Protein AF-A0A1I7ZLU6-F1 (afdb_monomer_lite)

Radius of gyration: 44.33 Å; chains: 1; bounding box: 62×61×123 Å

Organism: NCBI:txid37863

Structure (mmCIF, N/CA/C/O backbone):
data_AF-A0A1I7ZLU6-F1
#
_entry.id   AF-A0A1I7ZLU6-F1
#
loop_
_atom_site.group_PDB
_atom_site.id
_atom_site.type_symbol
_atom_site.label_atom_id
_atom_site.label_alt_id
_atom_site.label_comp_id
_atom_site.label_asym_id
_atom_site.label_entity_id
_atom_site.label_seq_id
_atom_site.pdbx_PDB_ins_code
_atom_site.Cartn_x
_atom_site.Cartn_y
_atom_site.Cartn_z
_atom_site.occupancy
_atom_site.B_iso_or_equiv
_atom_site.auth_seq_id
_atom_site.auth_comp_id
_atom_site.auth_asym_id
_atom_site.auth_atom_id
_atom_site.pdbx_PDB_model_num
ATOM 1 N N . MET A 1 1 ? -28.713 44.644 75.752 1.00 47.78 1 MET A N 1
ATOM 2 C CA . MET A 1 1 ? -28.286 43.680 74.717 1.00 47.78 1 MET A CA 1
ATOM 3 C C . MET A 1 1 ? -27.880 42.400 75.434 1.00 47.78 1 MET A C 1
ATOM 5 O O . MET A 1 1 ? -26.732 42.284 75.836 1.00 47.78 1 MET A O 1
ATOM 9 N N . ALA A 1 2 ? -28.833 41.509 75.709 1.00 41.50 2 ALA A N 1
ATOM 10 C CA . ALA A 1 2 ? -28.578 40.236 76.381 1.00 41.50 2 ALA A CA 1
ATOM 11 C C . ALA A 1 2 ? -29.211 39.098 75.565 1.00 41.50 2 ALA A C 1
ATOM 13 O O . ALA A 1 2 ? -30.398 39.134 75.269 1.00 41.50 2 ALA A O 1
ATOM 14 N N . SER A 1 3 ? -28.323 38.189 75.160 1.00 53.50 3 SER A N 1
ATOM 15 C CA . SER A 1 3 ? -28.444 36.815 74.653 1.00 53.50 3 SER A CA 1
ATOM 16 C C . SER A 1 3 ? -29.818 36.162 74.477 1.00 53.50 3 SER A C 1
ATOM 18 O O . SER A 1 3 ? -30.545 35.972 75.447 1.00 53.50 3 SER A O 1
ATOM 20 N N . GLU A 1 4 ? -30.017 35.562 73.301 1.00 48.59 4 GLU A N 1
ATOM 21 C CA . GLU A 1 4 ? -30.789 34.323 73.175 1.00 48.59 4 GLU A CA 1
ATOM 22 C C . GLU A 1 4 ? -30.139 33.420 72.112 1.00 48.59 4 GLU A C 1
ATOM 24 O O . GLU A 1 4 ? -30.328 33.572 70.906 1.00 48.59 4 GLU A O 1
ATOM 29 N N . THR A 1 5 ? -29.282 32.506 72.569 1.00 57.84 5 THR A N 1
ATOM 30 C CA . THR A 1 5 ? -28.667 31.468 71.734 1.00 57.84 5 THR A CA 1
ATOM 31 C C . THR A 1 5 ? -29.568 30.241 71.793 1.00 57.84 5 THR A C 1
ATOM 33 O O . THR A 1 5 ? -29.624 29.554 72.811 1.00 57.84 5 THR A O 1
ATOM 36 N N . THR A 1 6 ? -30.292 29.960 70.714 1.00 61.78 6 THR A N 1
ATOM 37 C CA . THR A 1 6 ? -31.099 28.740 70.591 1.00 61.78 6 THR A CA 1
ATOM 38 C C . THR A 1 6 ? -30.189 27.507 70.483 1.00 61.78 6 THR A C 1
ATOM 40 O O . THR A 1 6 ? -29.235 27.512 69.698 1.00 61.78 6 THR A O 1
ATOM 43 N N . PRO A 1 7 ? -30.437 26.423 71.242 1.00 55.44 7 PRO A N 1
ATOM 44 C CA . PRO A 1 7 ? -29.633 25.217 71.118 1.00 55.44 7 PRO A CA 1
ATOM 45 C C . PRO A 1 7 ? -29.962 24.490 69.807 1.00 55.44 7 PRO A C 1
ATOM 47 O O . PRO A 1 7 ? -31.117 24.159 69.525 1.00 55.44 7 PRO A O 1
ATOM 50 N N . LYS A 1 8 ? -28.922 24.200 69.013 1.00 59.66 8 LYS A N 1
ATOM 51 C CA . LYS A 1 8 ? -28.983 23.237 67.906 1.00 59.66 8 LYS A CA 1
ATOM 52 C C . LYS A 1 8 ? -29.417 21.889 68.479 1.00 59.66 8 LYS A C 1
ATOM 54 O O . LYS A 1 8 ? -28.707 21.314 69.300 1.00 59.66 8 LYS A O 1
ATOM 59 N N . LYS A 1 9 ? -30.570 21.378 68.043 1.00 52.84 9 LYS A N 1
ATOM 60 C CA . LYS A 1 9 ? -30.963 20.001 68.346 1.00 52.84 9 LYS A CA 1
ATOM 61 C C . LYS A 1 9 ? -29.973 19.066 67.653 1.00 52.84 9 LYS A C 1
ATOM 63 O O . LYS A 1 9 ? -29.936 18.988 66.430 1.00 52.84 9 LYS A O 1
ATOM 68 N N . PHE A 1 10 ? -29.145 18.430 68.468 1.00 45.97 10 PHE A N 1
ATOM 69 C CA . PHE A 1 10 ? -28.288 17.306 68.132 1.00 45.97 10 PHE A CA 1
ATOM 70 C C . PHE A 1 10 ? -29.187 16.170 67.622 1.00 45.97 10 PHE A C 1
ATOM 72 O O . PHE A 1 10 ? -30.028 15.669 68.367 1.00 45.97 10 PHE A O 1
ATOM 79 N N . VAL A 1 11 ? -29.094 15.836 66.333 1.00 62.12 11 VAL A N 1
ATOM 80 C CA . VAL A 1 11 ? -29.823 14.709 65.724 1.00 62.12 11 VAL A CA 1
ATOM 81 C C . VAL A 1 11 ? -28.813 13.619 65.397 1.00 62.12 11 VAL A C 1
ATOM 83 O O . VAL A 1 11 ? -28.651 13.243 64.244 1.00 62.12 11 VAL A O 1
ATOM 86 N N . ASP A 1 12 ? -28.124 13.123 66.415 1.00 61.19 12 ASP A N 1
ATOM 87 C CA . ASP A 1 12 ? -27.169 12.028 66.268 1.00 61.19 12 ASP A CA 1
ATOM 88 C C . ASP A 1 12 ? -27.466 10.946 67.304 1.00 61.19 12 ASP A C 1
ATOM 90 O O . ASP A 1 12 ? -26.644 10.684 68.159 1.00 61.19 12 ASP A O 1
ATOM 94 N N . ASP A 1 13 ? -28.654 10.335 67.247 1.00 60.09 13 ASP A N 1
ATOM 95 C CA . ASP A 1 13 ? -28.962 9.110 68.010 1.00 60.09 13 AS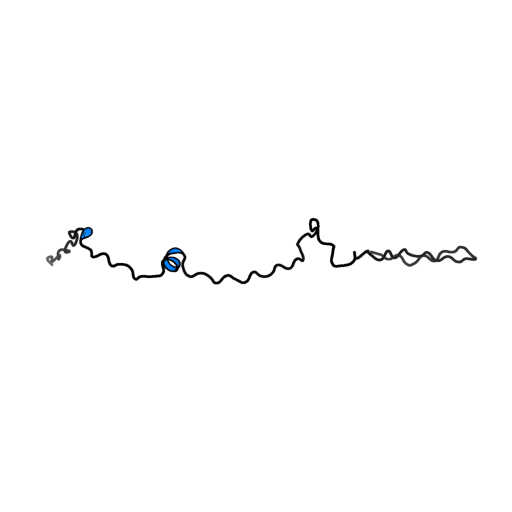P A CA 1
ATOM 96 C C . ASP A 1 13 ? -30.075 8.282 67.339 1.00 60.09 13 ASP A C 1
ATOM 98 O O . ASP A 1 13 ? -31.008 7.784 67.967 1.00 60.09 13 ASP A O 1
ATOM 102 N N . VAL A 1 14 ? -30.000 8.119 66.014 1.00 61.25 14 VAL A N 1
ATOM 103 C CA . VAL A 1 14 ? -30.752 7.050 65.340 1.00 61.25 14 VAL A CA 1
ATOM 104 C C . VAL A 1 14 ? -29.748 6.006 64.864 1.00 61.25 14 VAL A C 1
ATOM 106 O O . VAL A 1 14 ? -28.953 6.318 63.971 1.00 61.25 14 VAL A O 1
ATOM 109 N N . PRO A 1 15 ? -29.762 4.774 65.411 1.00 60.69 15 PRO A N 1
ATOM 110 C CA . PRO A 1 15 ? -28.863 3.723 64.960 1.00 60.69 15 PRO A CA 1
ATOM 111 C C . PRO A 1 15 ? -29.016 3.536 63.447 1.00 60.69 15 PRO A C 1
ATOM 113 O O . PRO A 1 15 ? -30.131 3.404 62.932 1.00 60.69 15 PRO A O 1
ATOM 116 N N . LEU A 1 16 ? -27.887 3.522 62.727 1.00 58.38 16 LEU A N 1
ATOM 117 C CA . LEU A 1 16 ? -27.826 3.442 61.256 1.00 58.38 16 L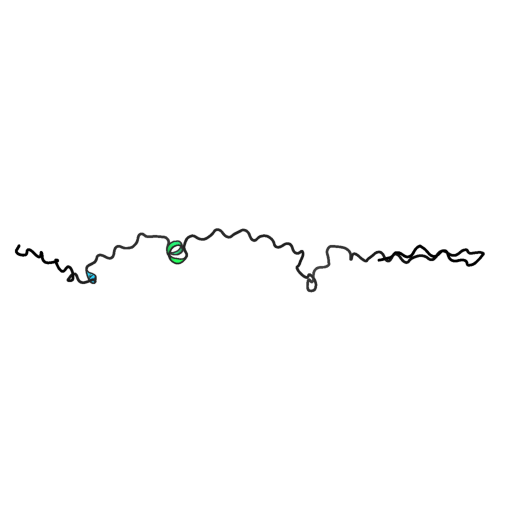EU A CA 1
ATOM 118 C C . LEU A 1 16 ? -28.630 2.262 60.674 1.00 58.38 16 LEU A C 1
ATOM 120 O O . LEU A 1 16 ? -29.016 2.287 59.507 1.00 58.38 16 LEU A O 1
ATOM 124 N N . PHE A 1 17 ? -28.932 1.263 61.503 1.00 56.66 17 PHE A N 1
ATOM 125 C CA . PHE A 1 17 ? -29.683 0.056 61.176 1.00 56.66 17 PHE A CA 1
ATOM 126 C C . PHE A 1 17 ? -31.208 0.251 61.052 1.00 56.66 17 PHE A C 1
ATOM 128 O O . PHE A 1 17 ? -31.866 -0.600 60.459 1.00 56.66 17 PHE A O 1
ATOM 135 N N . VAL A 1 18 ? -31.782 1.359 61.546 1.00 54.12 18 VAL A N 1
ATOM 136 C CA . VAL A 1 18 ? -33.241 1.636 61.478 1.00 54.12 18 VAL A CA 1
ATOM 137 C C . VAL A 1 18 ? -33.620 2.453 60.236 1.00 54.12 18 VAL A C 1
ATOM 139 O O . VAL A 1 18 ? -34.796 2.620 59.904 1.00 54.12 18 VAL A O 1
ATOM 142 N N . ARG A 1 19 ? -32.636 2.931 59.466 1.00 61.41 19 ARG A N 1
ATOM 143 C CA . ARG A 1 19 ? -32.909 3.575 58.179 1.00 61.41 19 ARG A CA 1
ATOM 144 C C . ARG A 1 19 ? -33.382 2.498 57.208 1.00 61.41 19 ARG A C 1
ATOM 146 O O . ARG A 1 19 ? -32.573 1.737 56.684 1.00 61.41 19 ARG A O 1
ATOM 153 N N . LYS A 1 20 ? -34.700 2.436 56.978 1.00 63.81 20 LYS A N 1
ATOM 154 C CA . LYS A 1 20 ? -35.332 1.625 55.927 1.00 63.81 20 LYS A CA 1
ATOM 155 C C . LYS A 1 20 ? -34.530 1.838 54.644 1.00 63.81 20 LYS A C 1
ATOM 157 O O . LYS A 1 20 ? -34.597 2.915 54.048 1.00 63.81 20 LYS A O 1
ATOM 162 N N . ARG A 1 21 ? -33.703 0.850 54.279 1.00 65.56 21 ARG A N 1
ATOM 163 C CA . ARG A 1 21 ? -32.872 0.901 53.076 1.00 65.56 21 ARG A CA 1
ATOM 164 C C . ARG A 1 21 ? -33.842 1.045 51.916 1.00 65.56 21 ARG A C 1
ATOM 166 O O . ARG A 1 21 ? -34.579 0.111 51.613 1.00 65.56 21 ARG A O 1
ATOM 173 N N . ARG A 1 22 ? -33.917 2.241 51.331 1.00 68.88 22 ARG A N 1
ATOM 174 C CA . ARG A 1 22 ? -34.672 2.437 50.098 1.00 68.88 22 ARG A CA 1
ATOM 175 C C . ARG A 1 22 ? -33.930 1.602 49.069 1.00 68.88 22 ARG A C 1
ATOM 177 O O . ARG A 1 22 ? -32.780 1.910 48.761 1.00 68.88 22 ARG A O 1
ATOM 184 N N . ALA A 1 23 ? -34.536 0.500 48.636 1.00 68.12 23 ALA A N 1
ATOM 185 C CA . ALA A 1 23 ? -34.036 -0.205 47.474 1.00 68.12 23 ALA A CA 1
ATOM 186 C C . ALA A 1 23 ? -33.976 0.833 46.352 1.00 68.12 23 ALA A C 1
ATOM 188 O O . ALA A 1 23 ? -34.955 1.551 46.124 1.00 68.12 23 ALA A O 1
ATOM 189 N N . ALA A 1 24 ? -32.803 0.985 45.737 1.00 66.38 24 ALA A N 1
ATOM 190 C CA . ALA A 1 24 ? -32.701 1.785 44.531 1.00 66.38 24 ALA A CA 1
ATOM 191 C C . ALA A 1 24 ? -33.747 1.264 43.528 1.00 66.38 24 ALA A C 1
ATOM 193 O O . ALA A 1 24 ? -34.051 0.063 43.562 1.00 66.38 24 ALA A O 1
ATOM 194 N N . PRO A 1 25 ? -34.314 2.131 42.670 1.00 75.19 25 PRO A N 1
ATOM 195 C CA . PRO A 1 25 ? -35.182 1.682 41.590 1.00 75.19 25 PRO A CA 1
ATOM 196 C C . PRO A 1 25 ? -34.533 0.491 40.871 1.00 75.19 25 PRO A C 1
ATOM 198 O O . PRO A 1 25 ? -33.300 0.480 40.760 1.00 75.19 25 PRO A O 1
ATOM 201 N N . PRO A 1 26 ? -35.310 -0.513 40.425 1.00 71.44 26 PRO A N 1
ATOM 202 C CA . PRO A 1 26 ? -34.790 -1.622 39.637 1.00 71.44 26 PRO A CA 1
ATOM 203 C C . PRO A 1 26 ? -34.346 -1.076 38.277 1.00 71.44 26 PRO A C 1
ATOM 205 O O . PRO A 1 26 ? -35.066 -1.128 37.290 1.00 71.44 26 PRO A O 1
ATOM 208 N N . GLN A 1 27 ? -33.178 -0.450 38.270 1.00 71.81 27 GLN A N 1
ATOM 209 C CA . GLN A 1 27 ? -32.501 0.034 37.090 1.00 71.81 27 GLN A CA 1
ATOM 210 C C . GLN A 1 27 ? -31.691 -1.126 36.534 1.00 71.81 27 GLN A C 1
ATOM 212 O O . GLN A 1 27 ? -31.131 -1.914 37.307 1.00 71.81 27 GLN A O 1
ATOM 217 N N . ASP A 1 28 ? -31.641 -1.224 35.210 1.00 82.12 28 ASP A N 1
ATOM 218 C CA . ASP A 1 28 ? -30.822 -2.217 34.539 1.00 82.12 28 ASP A CA 1
ATOM 219 C C . ASP A 1 28 ? -29.388 -2.138 35.082 1.00 82.12 28 ASP A C 1
ATOM 221 O O . ASP A 1 28 ? -28.722 -1.096 35.058 1.00 82.12 28 ASP A O 1
ATOM 225 N N . THR A 1 29 ? -28.929 -3.255 35.645 1.00 82.38 29 THR A N 1
ATOM 226 C CA . THR A 1 29 ? -27.588 -3.357 36.209 1.00 82.38 29 THR A CA 1
ATOM 227 C C . THR A 1 29 ? -26.517 -3.082 35.163 1.00 82.38 29 THR A C 1
ATOM 229 O O . THR A 1 29 ? -25.457 -2.578 35.530 1.00 82.38 29 THR A O 1
ATOM 232 N N . GLN A 1 30 ? -26.789 -3.364 33.884 1.00 81.44 30 GLN A N 1
ATOM 233 C CA . GLN A 1 30 ? -25.855 -3.121 32.794 1.00 81.44 30 GLN A CA 1
ATOM 234 C C . GLN A 1 30 ? -25.624 -1.618 32.593 1.00 81.44 30 GLN A C 1
ATOM 236 O O . GLN A 1 30 ? -24.480 -1.169 32.633 1.00 81.44 30 GLN A O 1
ATOM 241 N N . GLU A 1 31 ? -26.686 -0.822 32.476 1.00 84.06 31 GLU A N 1
ATOM 242 C CA . GLU A 1 31 ? -26.568 0.639 32.365 1.00 84.06 31 GLU A CA 1
ATOM 243 C C . GLU A 1 31 ? -25.965 1.260 33.629 1.00 84.06 31 GLU A C 1
ATOM 245 O O . GLU A 1 31 ? -25.146 2.174 33.549 1.00 84.06 31 GLU A O 1
ATOM 250 N N . ARG A 1 32 ? -26.314 0.741 34.815 1.00 81.44 32 ARG A N 1
ATOM 251 C CA . ARG A 1 32 ? -25.768 1.244 36.084 1.00 81.44 32 ARG A CA 1
ATOM 252 C C . ARG A 1 32 ? -24.260 1.016 36.210 1.00 81.44 32 ARG A C 1
ATOM 254 O O . ARG A 1 32 ? -23.572 1.835 36.814 1.00 81.44 32 ARG A 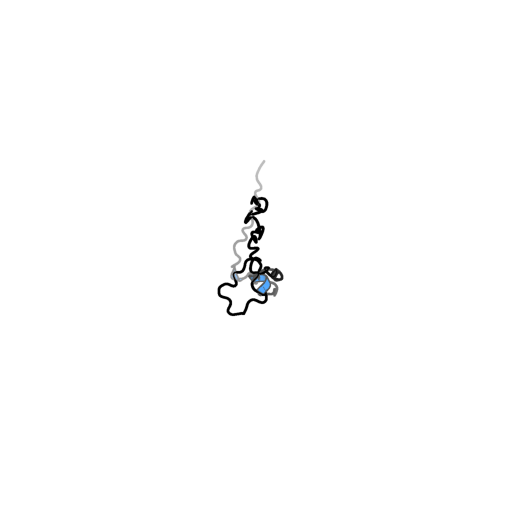O 1
ATOM 261 N N . LEU A 1 33 ? -23.764 -0.118 35.717 1.00 86.50 33 LEU A N 1
ATOM 262 C CA . LEU A 1 33 ? -22.355 -0.502 35.839 1.00 86.50 33 LEU A CA 1
ATOM 263 C C . LEU A 1 33 ? -21.491 0.067 34.713 1.00 86.50 33 LEU A C 1
ATOM 265 O O . LEU A 1 33 ? -20.347 0.439 34.962 1.00 86.50 33 LEU A O 1
ATOM 269 N N . PHE A 1 34 ? -22.022 0.128 33.493 1.00 86.25 34 PHE A N 1
ATOM 270 C CA . PHE A 1 34 ? -21.235 0.425 32.294 1.00 86.25 34 PHE A CA 1
ATOM 271 C C . PHE A 1 34 ? -21.645 1.729 31.595 1.00 86.25 34 PHE A C 1
ATOM 273 O O . PHE A 1 34 ? -20.950 2.167 30.679 1.00 86.25 34 PHE A O 1
ATOM 280 N N . GLY A 1 35 ? -22.724 2.375 32.046 1.00 83.88 35 GLY A N 1
ATOM 281 C CA . GLY A 1 35 ? -23.291 3.560 31.410 1.00 83.88 35 GLY A CA 1
ATOM 282 C C . GLY A 1 35 ? -24.013 3.242 30.100 1.00 83.88 35 GLY A C 1
ATOM 283 O O . GLY A 1 35 ? -24.190 2.084 29.719 1.00 83.88 35 GLY A O 1
ATOM 284 N N . GLU A 1 36 ? -24.434 4.296 29.403 1.00 81.19 36 GLU A N 1
ATOM 285 C CA . GLU A 1 36 ? -25.051 4.192 28.081 1.00 81.19 36 GLU A CA 1
ATOM 286 C C . GLU A 1 36 ? -24.055 3.575 27.083 1.00 81.19 36 GLU A C 1
ATOM 288 O O . GLU A 1 36 ? -22.966 4.111 26.841 1.00 81.19 36 GLU A O 1
ATOM 293 N N . GLN A 1 37 ? -24.417 2.420 26.517 1.00 74.69 37 GLN A N 1
ATOM 294 C CA . 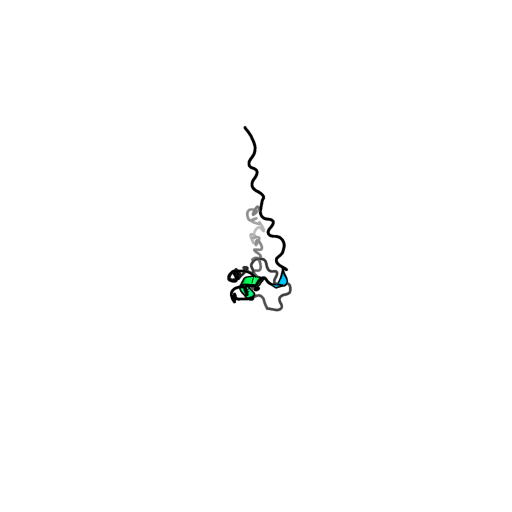GLN A 1 37 ? -23.604 1.737 25.514 1.00 74.69 37 GLN A CA 1
ATOM 295 C C . GLN A 1 37 ? -23.542 2.611 24.260 1.00 74.69 37 GLN A C 1
ATOM 297 O O . GLN A 1 37 ? -24.521 2.757 23.529 1.00 74.69 37 GLN A O 1
ATOM 302 N N . LYS A 1 38 ? -22.376 3.210 23.998 1.00 70.81 38 LYS A N 1
ATOM 303 C CA . LYS A 1 38 ? -22.135 3.929 22.744 1.00 70.81 38 LYS A CA 1
ATOM 304 C C . LYS A 1 38 ? -22.326 2.942 21.600 1.00 70.81 38 LYS A C 1
ATOM 306 O O . LYS A 1 38 ? -21.555 1.994 21.495 1.00 70.81 38 LYS A O 1
ATOM 311 N N . SER A 1 39 ? -23.327 3.188 20.753 1.00 71.06 39 SER A N 1
ATOM 312 C CA . SER A 1 39 ? -23.573 2.411 19.536 1.00 71.06 39 SER A CA 1
ATOM 313 C C . SER A 1 39 ? -22.248 2.135 18.824 1.00 71.06 39 SER A C 1
ATOM 315 O O . SER A 1 39 ? -21.528 3.089 18.494 1.00 71.06 39 SER A O 1
ATOM 317 N N . GLU A 1 40 ? -21.924 0.856 18.620 1.00 68.31 40 GLU A N 1
ATOM 318 C CA . GLU A 1 40 ? -20.723 0.437 17.903 1.00 68.31 40 GLU A CA 1
ATOM 319 C C . GLU A 1 40 ? -20.649 1.206 16.585 1.00 68.31 40 GLU A C 1
ATOM 321 O O . GLU A 1 40 ? -21.540 1.154 15.728 1.00 68.31 40 GLU A O 1
ATOM 326 N N . ARG A 1 41 ? -19.605 2.025 16.451 1.00 66.50 41 ARG A N 1
ATOM 327 C CA . ARG A 1 41 ? -19.358 2.739 15.205 1.00 66.50 41 ARG A CA 1
ATOM 328 C C . ARG A 1 41 ? -19.051 1.672 14.169 1.00 66.50 41 ARG A C 1
ATOM 330 O O . ARG A 1 41 ? -18.140 0.886 14.379 1.00 66.50 41 ARG A O 1
ATOM 337 N N . LYS A 1 42 ? -19.786 1.673 13.053 1.00 68.81 42 LYS A N 1
ATOM 338 C CA . LYS A 1 42 ? -19.464 0.835 11.893 1.00 68.81 42 LYS A CA 1
ATOM 339 C C . LYS A 1 42 ? -17.982 1.018 11.583 1.00 68.81 42 LYS A C 1
ATOM 341 O O . LYS A 1 42 ? -17.574 2.141 11.267 1.00 68.81 42 LYS A O 1
ATOM 346 N N . ASP A 1 43 ? -17.201 -0.051 11.711 1.00 68.38 43 ASP A N 1
ATOM 347 C CA . ASP A 1 43 ? -15.780 -0.014 11.405 1.00 68.38 43 ASP A CA 1
ATOM 348 C C . ASP A 1 43 ? -15.614 0.540 9.994 1.00 68.38 43 ASP A C 1
ATOM 350 O O . ASP A 1 43 ? -16.141 0.004 9.011 1.00 68.38 43 ASP A O 1
ATOM 354 N N . LYS A 1 44 ? -14.933 1.684 9.891 1.00 70.25 44 LYS A N 1
ATOM 355 C CA . LYS A 1 44 ? -14.572 2.247 8.595 1.00 70.25 44 LYS A CA 1
ATOM 356 C C . LYS A 1 44 ? -13.670 1.208 7.946 1.00 70.25 44 LYS A C 1
ATOM 358 O O . LYS A 1 44 ? -12.556 1.013 8.424 1.00 70.25 44 LYS A O 1
ATOM 363 N N . ARG A 1 45 ? -14.160 0.523 6.905 1.00 68.44 45 ARG A N 1
ATOM 364 C CA . ARG A 1 45 ? -13.356 -0.434 6.133 1.00 68.44 45 ARG A CA 1
ATOM 365 C C . ARG A 1 45 ? -12.064 0.266 5.732 1.00 68.44 45 ARG A C 1
ATOM 367 O O . ARG A 1 45 ? -12.088 1.205 4.938 1.00 68.44 45 ARG A O 1
ATOM 374 N N . VAL A 1 46 ? -10.963 -0.152 6.345 1.00 68.75 46 VAL A N 1
ATOM 375 C CA . VAL A 1 46 ? -9.636 0.367 6.037 1.00 68.75 46 VAL A CA 1
ATOM 376 C C . VAL A 1 46 ? -9.343 -0.064 4.610 1.00 68.75 46 VAL A C 1
ATOM 378 O O . VAL A 1 46 ? -9.400 -1.251 4.297 1.00 68.75 46 VAL A O 1
ATOM 381 N N . SER A 1 47 ? -9.119 0.903 3.720 1.00 70.06 47 SER A N 1
ATOM 382 C CA . SER A 1 47 ? -8.724 0.590 2.353 1.00 70.06 47 SER A CA 1
ATOM 383 C C . SER A 1 47 ? -7.398 -0.157 2.399 1.00 70.06 47 SER A C 1
ATOM 385 O O . SER A 1 47 ? -6.453 0.326 3.025 1.00 70.06 47 SER A O 1
ATOM 387 N N . ASP A 1 48 ? -7.315 -1.283 1.699 1.00 68.06 48 ASP A N 1
ATOM 388 C CA . ASP A 1 48 ? -6.146 -2.173 1.695 1.00 68.06 48 ASP A CA 1
ATOM 389 C C . ASP A 1 48 ? -4.901 -1.557 1.020 1.00 68.06 48 ASP A C 1
ATOM 391 O O . ASP A 1 48 ? -3.880 -2.208 0.836 1.00 68.06 48 ASP A O 1
ATOM 395 N N . THR A 1 49 ? -4.965 -0.268 0.676 1.00 69.31 49 THR A N 1
ATOM 396 C CA . THR A 1 49 ? -3.961 0.521 -0.046 1.00 69.31 49 THR A CA 1
ATOM 397 C C . THR A 1 49 ? -2.566 0.487 0.588 1.00 69.31 49 THR A C 1
ATOM 399 O O . THR A 1 49 ? -1.585 0.707 -0.114 1.00 69.31 49 THR A O 1
ATOM 402 N N . TYR A 1 50 ? -2.457 0.203 1.890 1.00 65.94 50 TYR A N 1
ATOM 403 C CA . TYR A 1 50 ? -1.175 0.122 2.608 1.00 65.94 50 TYR A CA 1
ATOM 404 C C . TYR A 1 50 ? -0.905 -1.243 3.240 1.00 65.94 50 TYR A C 1
ATOM 406 O O . TYR A 1 50 ? 0.070 -1.391 3.980 1.00 65.94 50 TYR A O 1
ATOM 414 N N . ARG A 1 51 ? -1.752 -2.244 2.990 1.00 71.75 51 ARG A N 1
ATOM 415 C CA . ARG A 1 51 ? -1.529 -3.576 3.540 1.00 71.75 51 ARG A CA 1
ATOM 416 C C . ARG A 1 51 ? -0.606 -4.343 2.603 1.00 71.75 51 ARG A C 1
ATOM 418 O O . ARG A 1 51 ? -0.854 -4.450 1.406 1.00 71.75 51 ARG A O 1
ATOM 425 N N . SER A 1 52 ? 0.500 -4.844 3.140 1.00 71.62 52 SER A N 1
ATOM 426 C CA . SER A 1 52 ? 1.445 -5.632 2.360 1.00 71.62 52 SER A CA 1
ATOM 427 C C . SER A 1 52 ? 0.851 -7.013 2.068 1.00 71.62 52 SER A C 1
ATOM 429 O O . SER A 1 52 ? 0.583 -7.795 2.975 1.00 71.62 52 SER A O 1
ATOM 431 N N . SER A 1 53 ? 0.681 -7.342 0.788 1.00 75.69 53 SER A N 1
ATOM 432 C CA . SER A 1 53 ? 0.261 -8.677 0.336 1.00 75.69 53 SER A CA 1
ATOM 433 C C . SER A 1 53 ? 1.431 -9.665 0.209 1.00 75.69 53 SER A C 1
ATOM 435 O O . SER A 1 53 ? 1.296 -10.727 -0.383 1.00 75.69 53 SER A O 1
ATOM 437 N N . ILE A 1 54 ? 2.606 -9.326 0.750 1.00 76.19 54 ILE A N 1
ATOM 438 C CA . ILE A 1 54 ? 3.861 -10.073 0.546 1.00 76.19 54 ILE A CA 1
ATOM 439 C C . ILE A 1 54 ? 3.855 -11.485 1.147 1.00 76.19 54 ILE A C 1
ATOM 441 O O . ILE A 1 54 ? 4.615 -12.337 0.700 1.00 76.19 54 ILE A O 1
ATOM 445 N N . PHE A 1 55 ? 3.017 -11.725 2.157 1.00 80.12 55 PHE A N 1
ATOM 446 C CA . PHE A 1 55 ? 2.807 -13.043 2.764 1.00 80.12 55 PHE A CA 1
ATOM 447 C C . PHE A 1 55 ? 1.444 -13.633 2.399 1.00 80.12 55 PHE A C 1
ATOM 449 O O . PHE A 1 55 ? 1.055 -14.659 2.956 1.00 80.12 55 PHE A O 1
ATOM 456 N N . ASP A 1 56 ? 0.693 -12.969 1.520 1.00 76.50 56 ASP A N 1
ATOM 457 C CA . ASP A 1 56 ? -0.597 -13.482 1.098 1.00 76.50 56 ASP A CA 1
ATOM 458 C C . ASP A 1 56 ? -0.378 -14.677 0.164 1.00 76.50 56 ASP A C 1
ATOM 460 O O . ASP A 1 56 ? 0.460 -14.647 -0.738 1.00 76.50 56 ASP A O 1
ATOM 464 N N . SER A 1 57 ? -1.104 -15.760 0.426 1.00 75.19 57 SER A N 1
ATOM 465 C CA . SER A 1 57 ? -1.008 -17.002 -0.355 1.00 75.19 57 SER A CA 1
ATOM 466 C C . SER A 1 57 ? -1.901 -16.969 -1.597 1.00 75.19 57 SER A C 1
ATOM 468 O O . SER A 1 57 ? -1.791 -17.832 -2.470 1.00 75.19 57 SER A O 1
ATOM 470 N N . ALA A 1 58 ? -2.778 -15.965 -1.689 1.00 80.12 58 ALA A N 1
ATOM 471 C CA . ALA A 1 58 ? -3.630 -15.734 -2.840 1.00 80.12 58 ALA A CA 1
ATOM 472 C C . ALA A 1 58 ? -2.830 -15.178 -4.030 1.00 80.12 58 ALA A C 1
ATOM 474 O O . ALA A 1 58 ? -2.017 -14.263 -3.895 1.00 80.12 58 ALA A O 1
ATOM 475 N N . ALA A 1 59 ? -3.096 -15.711 -5.226 1.00 73.25 59 ALA A N 1
ATOM 476 C CA . ALA A 1 59 ? -2.519 -15.184 -6.456 1.00 73.25 59 ALA A CA 1
ATOM 477 C C . ALA A 1 59 ? -2.943 -13.714 -6.662 1.00 73.25 59 ALA A C 1
ATOM 479 O O . ALA A 1 59 ? -4.114 -13.381 -6.446 1.00 73.25 59 ALA A O 1
ATOM 480 N N . PRO A 1 60 ? -2.029 -12.826 -7.096 1.00 72.19 60 PRO A N 1
ATOM 481 C CA . PRO A 1 60 ? -2.373 -11.436 -7.355 1.00 72.19 60 PRO A CA 1
ATOM 482 C C . PRO A 1 60 ? -3.470 -11.359 -8.422 1.00 72.19 60 PRO A C 1
ATOM 484 O O . PRO A 1 60 ? -3.360 -11.947 -9.495 1.00 72.19 60 PRO A O 1
ATOM 487 N N . SER A 1 61 ? -4.532 -10.613 -8.113 1.00 76.12 61 SER A N 1
ATOM 488 C CA . SER A 1 61 ? -5.704 -10.444 -8.986 1.00 76.12 61 SER A CA 1
ATOM 489 C C . SER A 1 61 ? -5.371 -9.727 -10.304 1.00 76.12 61 SER A C 1
ATOM 491 O O . SER A 1 61 ? -6.070 -9.880 -11.304 1.00 76.12 61 SER A O 1
ATOM 493 N N . THR A 1 62 ? -4.281 -8.954 -10.336 1.00 68.69 62 THR A N 1
ATOM 494 C CA . THR A 1 62 ? -3.866 -8.190 -11.514 1.00 68.69 62 THR A CA 1
ATOM 495 C C . THR A 1 62 ? -2.592 -8.756 -12.138 1.00 68.69 62 THR A C 1
ATOM 497 O O . THR A 1 62 ? -1.690 -9.200 -11.422 1.00 68.69 62 THR A O 1
ATOM 500 N N . PRO A 1 63 ? -2.479 -8.730 -13.480 1.00 73.00 63 PRO A N 1
ATOM 501 C CA . PRO A 1 63 ? -1.251 -9.131 -14.144 1.00 73.00 63 PRO A CA 1
ATOM 502 C C . PRO A 1 63 ? -0.095 -8.229 -13.686 1.00 73.00 63 PRO A C 1
ATOM 504 O O . PRO A 1 63 ? -0.290 -7.016 -13.528 1.00 73.00 63 PRO A O 1
ATOM 507 N N . PRO A 1 64 ? 1.114 -8.785 -13.486 1.00 71.75 64 PRO A N 1
ATOM 508 C CA . PRO A 1 64 ? 2.273 -8.007 -13.085 1.00 71.75 64 PRO A CA 1
ATOM 509 C C . PRO A 1 64 ? 2.500 -6.889 -14.100 1.00 71.75 64 PRO A C 1
ATOM 511 O O . PRO A 1 64 ? 2.730 -7.127 -15.287 1.00 71.75 64 PRO A O 1
ATOM 514 N N . ARG A 1 65 ? 2.405 -5.645 -13.625 1.00 67.62 65 ARG A N 1
ATOM 515 C CA . ARG A 1 65 ? 2.593 -4.442 -14.433 1.00 67.62 65 ARG A CA 1
ATOM 516 C C . ARG A 1 65 ? 4.086 -4.289 -14.717 1.00 67.62 65 ARG A C 1
ATOM 518 O O . ARG A 1 65 ? 4.779 -3.508 -14.074 1.00 67.62 65 ARG A O 1
ATOM 525 N N . THR A 1 66 ? 4.608 -5.086 -15.643 1.00 70.12 66 THR A N 1
ATOM 526 C CA . THR A 1 66 ? 5.998 -4.954 -16.074 1.00 70.12 66 THR A CA 1
ATOM 527 C C . THR A 1 66 ? 6.149 -3.607 -16.778 1.00 70.12 66 THR A C 1
ATOM 529 O O . THR A 1 66 ? 5.356 -3.323 -17.684 1.00 70.12 66 THR A O 1
ATOM 532 N N . PRO A 1 67 ? 7.131 -2.766 -16.411 1.00 69.88 67 PRO A N 1
ATOM 533 C CA . PRO A 1 67 ? 7.411 -1.571 -17.189 1.00 69.88 67 PRO A CA 1
ATOM 534 C C . PRO A 1 67 ? 7.685 -1.999 -18.631 1.00 69.88 67 PRO A C 1
ATOM 536 O O . PRO A 1 67 ? 8.453 -2.936 -18.871 1.00 69.88 67 PRO A O 1
ATOM 539 N N . LYS A 1 68 ? 7.038 -1.336 -19.595 1.00 74.62 68 LYS A N 1
ATOM 540 C CA . LYS A 1 68 ? 7.334 -1.551 -21.011 1.00 74.62 68 LYS A CA 1
ATOM 541 C C . LYS A 1 68 ? 8.798 -1.171 -21.204 1.00 74.62 68 LYS A C 1
ATOM 543 O O . LYS A 1 68 ? 9.135 0.009 -21.164 1.00 74.62 68 LYS A O 1
ATOM 548 N N . LYS A 1 69 ? 9.674 -2.169 -21.351 1.00 67.94 69 LYS A N 1
ATOM 549 C CA . LYS A 1 69 ? 11.072 -1.949 -21.717 1.00 67.94 69 LYS A CA 1
ATOM 550 C C . LYS A 1 69 ? 11.076 -1.377 -23.131 1.00 67.94 69 LYS A C 1
ATOM 552 O O . LYS A 1 69 ? 11.085 -2.121 -24.106 1.00 67.94 69 LYS A O 1
ATOM 557 N N . THR A 1 70 ? 11.008 -0.057 -23.246 1.00 69.44 70 THR A N 1
ATOM 558 C CA . THR A 1 70 ? 11.272 0.625 -24.508 1.00 69.44 70 THR A CA 1
ATOM 559 C C . THR A 1 70 ? 12.782 0.632 -24.672 1.00 69.44 70 THR A C 1
ATOM 561 O O . THR A 1 70 ? 13.472 1.492 -24.132 1.00 69.44 70 THR A O 1
ATOM 564 N N . ILE A 1 71 ? 13.308 -0.388 -25.344 1.00 72.25 71 ILE A N 1
ATOM 565 C CA . ILE A 1 71 ? 14.703 -0.383 -25.771 1.00 72.25 71 ILE A CA 1
ATOM 566 C C . ILE A 1 71 ? 14.785 0.650 -26.900 1.00 72.25 71 ILE A C 1
ATOM 568 O O . ILE A 1 71 ? 14.053 0.499 -27.881 1.00 72.25 71 ILE A O 1
ATOM 572 N N . PRO A 1 72 ? 15.607 1.707 -26.782 1.00 70.00 72 PRO A N 1
ATOM 573 C CA . PRO A 1 72 ? 15.814 2.620 -27.892 1.00 70.00 72 PRO A CA 1
ATOM 574 C C . PRO A 1 72 ? 16.452 1.831 -29.037 1.00 70.00 72 PRO A C 1
ATOM 576 O O . PRO A 1 72 ? 17.588 1.367 -28.934 1.00 70.00 72 PRO A O 1
ATOM 579 N N . VAL A 1 73 ? 15.690 1.625 -30.110 1.00 73.44 73 VAL A N 1
ATOM 580 C CA . VAL A 1 73 ? 16.191 0.984 -31.324 1.00 73.44 73 VAL A CA 1
ATOM 581 C C . VAL A 1 73 ? 17.069 2.004 -32.034 1.00 73.44 73 VAL A C 1
ATOM 583 O O . VAL A 1 73 ? 16.613 3.082 -32.406 1.00 73.44 73 VAL A O 1
ATOM 586 N N . LEU A 1 74 ? 18.353 1.681 -32.164 1.00 77.19 74 LEU A N 1
ATOM 587 C CA . LEU A 1 74 ? 19.310 2.521 -32.864 1.00 77.19 74 LEU A CA 1
ATOM 588 C C . LEU A 1 74 ? 19.193 2.255 -34.366 1.00 77.19 74 LEU A C 1
ATOM 590 O O . LEU A 1 74 ? 19.615 1.204 -34.848 1.00 77.19 74 LEU A O 1
ATOM 594 N N . GLU A 1 75 ? 18.619 3.198 -35.102 1.00 82.12 75 GLU A N 1
ATOM 595 C CA . GLU A 1 75 ? 18.487 3.084 -36.552 1.00 82.12 75 GLU A CA 1
ATOM 596 C C . GLU A 1 75 ? 19.805 3.445 -37.250 1.00 82.12 75 GLU A C 1
ATOM 598 O O . GLU A 1 75 ? 20.441 4.466 -36.961 1.00 82.12 75 GLU A O 1
ATOM 603 N N . ARG A 1 76 ? 20.223 2.577 -38.176 1.00 89.38 76 ARG A N 1
ATOM 604 C CA . ARG A 1 76 ? 21.457 2.711 -38.954 1.00 89.38 76 ARG A CA 1
ATOM 605 C C . ARG A 1 76 ? 21.152 2.811 -40.435 1.00 89.38 76 ARG A C 1
ATOM 607 O O . ARG A 1 76 ? 20.299 2.086 -40.941 1.00 89.38 76 ARG A O 1
ATOM 614 N N . ASN A 1 77 ? 21.904 3.654 -41.134 1.00 87.25 77 ASN A N 1
ATOM 615 C CA . ASN A 1 77 ? 21.908 3.650 -42.588 1.00 87.25 77 ASN A CA 1
ATOM 616 C C . ASN A 1 77 ? 22.609 2.366 -43.085 1.00 87.25 77 ASN A C 1
ATOM 618 O O . ASN A 1 77 ? 23.786 2.175 -42.774 1.00 87.25 77 ASN A O 1
ATOM 622 N N . PRO A 1 78 ? 21.935 1.489 -43.850 1.00 85.69 78 PRO A N 1
ATOM 623 C CA . PRO A 1 78 ? 22.521 0.226 -44.304 1.00 85.69 78 PRO A CA 1
ATOM 624 C C . PRO A 1 78 ? 23.637 0.401 -45.345 1.00 85.69 78 PRO A C 1
ATOM 626 O O . PRO A 1 78 ? 24.372 -0.547 -45.598 1.00 85.69 78 PRO A O 1
ATOM 629 N N . ILE A 1 79 ? 23.768 1.588 -45.947 1.00 89.19 79 ILE A N 1
ATOM 630 C CA . ILE A 1 79 ? 24.766 1.877 -46.985 1.00 89.19 79 ILE A CA 1
ATOM 631 C C . ILE A 1 79 ? 25.981 2.591 -46.385 1.00 89.19 79 ILE A C 1
ATOM 633 O O . ILE A 1 79 ? 27.114 2.210 -46.659 1.00 89.19 79 ILE A O 1
ATOM 637 N N . THR A 1 80 ? 25.763 3.616 -45.555 1.00 87.06 80 THR A N 1
ATOM 638 C CA . THR A 1 80 ? 26.856 4.451 -45.014 1.00 87.06 80 THR A CA 1
ATOM 639 C C . THR A 1 80 ? 27.263 4.090 -43.586 1.00 87.06 80 THR A C 1
ATOM 641 O O . THR A 1 80 ? 28.279 4.574 -43.098 1.00 87.06 80 THR A O 1
ATOM 644 N N . GLY A 1 81 ? 26.481 3.264 -42.882 1.00 86.56 81 GLY A N 1
ATOM 645 C CA . GLY A 1 81 ? 26.737 2.888 -41.487 1.00 86.56 81 GLY A CA 1
ATOM 646 C C . GLY A 1 81 ? 26.490 4.008 -40.470 1.00 86.56 81 GLY A C 1
ATOM 647 O O . GLY A 1 81 ? 26.612 3.774 -39.263 1.00 86.56 81 GLY A O 1
ATOM 648 N N . GLU A 1 82 ? 26.115 5.201 -40.938 1.00 89.44 82 GLU A N 1
ATOM 649 C CA . GLU A 1 82 ? 25.783 6.344 -40.098 1.00 89.44 82 GLU A CA 1
ATOM 650 C C . GLU A 1 82 ? 24.622 6.012 -39.160 1.00 89.44 82 GLU A C 1
ATOM 652 O O . GLU A 1 82 ? 23.631 5.373 -39.530 1.00 89.44 82 GLU A O 1
ATOM 657 N N . VAL A 1 83 ? 24.761 6.469 -37.921 1.00 84.69 83 VAL A N 1
ATOM 658 C CA . VAL A 1 83 ? 23.811 6.242 -36.840 1.00 84.69 83 VAL A CA 1
ATOM 659 C C . VAL A 1 83 ? 23.066 7.542 -36.575 1.00 84.69 83 VAL A C 1
ATOM 661 O O . VAL A 1 83 ? 23.688 8.548 -36.232 1.00 84.69 83 VAL A O 1
ATOM 664 N N . LYS A 1 84 ? 21.733 7.521 -36.653 1.00 77.75 84 LYS A N 1
ATOM 665 C CA . LYS A 1 84 ? 20.920 8.625 -36.131 1.00 77.75 84 LYS A CA 1
ATOM 666 C C . LYS A 1 84 ? 20.675 8.379 -34.647 1.00 77.75 84 LYS A C 1
ATOM 668 O O . LYS A 1 84 ? 19.887 7.516 -34.273 1.00 77.75 84 LYS A O 1
ATOM 673 N N . CYS A 1 85 ? 21.375 9.116 -33.791 1.00 70.38 85 CYS A N 1
ATOM 674 C CA . CYS A 1 85 ? 21.132 9.057 -32.354 1.00 70.38 85 CYS A CA 1
ATOM 675 C C . CYS A 1 85 ? 19.790 9.739 -32.040 1.00 70.38 85 CYS A C 1
ATOM 677 O O . CYS A 1 85 ? 19.644 10.922 -32.358 1.00 70.38 85 CYS A O 1
ATOM 679 N N . PRO A 1 86 ? 18.818 9.052 -31.412 1.00 66.75 86 PRO A N 1
ATOM 680 C CA . PRO A 1 86 ? 17.626 9.727 -30.920 1.00 66.75 86 PRO A CA 1
ATOM 681 C C . PRO A 1 86 ? 18.023 10.754 -29.851 1.00 66.75 86 PRO A C 1
ATOM 683 O O . PRO A 1 86 ? 18.938 10.516 -29.055 1.00 66.75 86 PRO A O 1
ATOM 686 N N . THR A 1 87 ? 17.351 11.909 -29.845 1.00 69.56 87 THR A N 1
ATOM 687 C CA . THR A 1 87 ? 17.568 12.979 -28.864 1.00 69.56 87 THR A CA 1
ATOM 688 C C . THR A 1 87 ? 17.483 12.394 -27.456 1.00 69.56 87 THR A C 1
ATOM 690 O O . THR A 1 87 ? 16.504 11.728 -27.120 1.00 69.56 87 THR A O 1
ATOM 693 N N . LYS A 1 88 ? 18.530 12.601 -26.648 1.00 65.50 88 LYS A N 1
ATOM 694 C CA . LYS A 1 88 ? 18.610 12.096 -25.272 1.00 65.50 88 LYS A CA 1
ATOM 695 C C . LYS A 1 88 ? 17.340 12.489 -24.516 1.00 65.50 88 LYS A C 1
ATOM 697 O O . LYS A 1 88 ? 17.047 13.675 -24.396 1.00 65.50 88 LYS A O 1
ATOM 702 N N . ILE A 1 89 ? 16.613 11.506 -23.994 1.00 63.50 89 ILE A N 1
ATOM 703 C CA . ILE A 1 89 ? 15.555 11.758 -23.017 1.00 63.50 89 ILE A CA 1
ATOM 704 C C . ILE A 1 89 ? 16.279 12.096 -21.711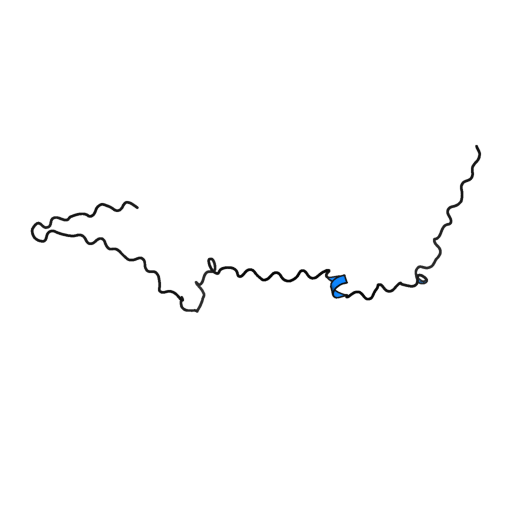 1.00 63.50 89 ILE A C 1
ATOM 706 O O . ILE A 1 89 ? 16.855 11.211 -21.079 1.00 63.50 89 ILE A O 1
ATOM 710 N N . SER A 1 90 ? 16.334 13.379 -21.355 1.00 58.41 90 SER A N 1
ATOM 711 C CA . SER A 1 90 ? 16.714 13.802 -20.007 1.00 58.41 90 SER A CA 1
ATOM 712 C C . SER A 1 90 ? 15.601 13.377 -19.052 1.00 58.41 90 SER A C 1
ATOM 714 O O . SER A 1 90 ? 14.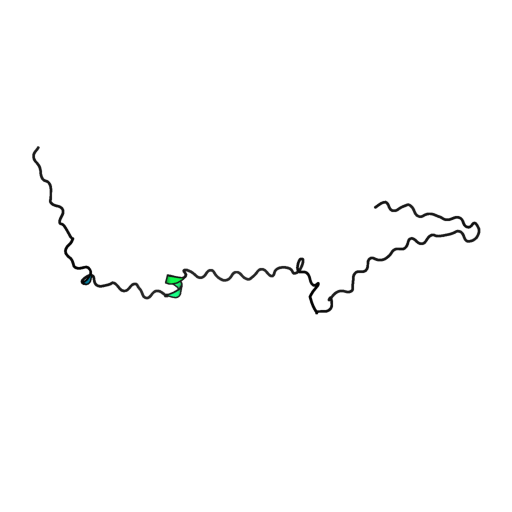455 13.787 -19.244 1.00 58.41 90 SER A O 1
ATOM 716 N N . VAL A 1 91 ? 15.939 12.539 -18.073 1.00 44.59 91 VAL A N 1
ATOM 717 C CA . VAL A 1 91 ? 15.105 12.300 -16.887 1.00 44.59 91 VAL A CA 1
ATOM 718 C C . VAL A 1 91 ? 15.465 13.341 -15.842 1.00 44.59 91 VAL A C 1
ATOM 720 O O . VAL A 1 91 ? 16.685 13.575 -15.679 1.00 44.59 91 VAL A O 1
#

Sequence (91 aa):
MASETTPKKFVDDVPLFVRKRRAAPPQDTQERLFGEQKSERKDKRVSDTYRSSIFDSAAPSTPPRTPKKTIPVLERNPITGEVKCPTKISV

Foldseek 3Di:
DDDDDDDDPDPPPDPPVPPPPPDDPPDPPCCVPPNDPDPPDDPPPDPCPPPDCPVPPDDDPDDPPDPPPPDPDFDADPPPRDTDDDDDDDD

Secondary structure (DSSP, 8-state):
-----PPP-----S-GGGS---PPP---HHHHHH-S---PPPP----GGG---TT--SPPSS------------EE-TTT--EEPPPP---

pLDDT: mean 70.14, std 10.64, range [41.5, 89.44]